Protein AF-A0A4Y2MUV9-F1 (afdb_monomer_lite)

Structure (mmCIF, N/CA/C/O backbone):
data_AF-A0A4Y2MUV9-F1
#
_entry.id   AF-A0A4Y2MUV9-F1
#
loop_
_atom_site.group_PDB
_atom_site.id
_atom_site.type_symbol
_atom_site.label_atom_id
_atom_site.label_alt_id
_atom_site.label_comp_id
_atom_site.label_asym_id
_atom_site.label_entity_id
_atom_site.label_seq_id
_atom_site.pdbx_PDB_ins_code
_atom_site.Cartn_x
_atom_site.Cartn_y
_atom_site.Cartn_z
_atom_site.occupancy
_atom_site.B_iso_or_equiv
_atom_site.auth_seq_id
_atom_site.auth_comp_id
_atom_site.auth_asym_id
_atom_site.auth_atom_id
_atom_site.pdbx_PDB_model_num
ATOM 1 N N . MET A 1 1 ? -42.953 12.046 35.260 1.00 61.56 1 MET A N 1
ATOM 2 C CA . MET A 1 1 ? -42.070 10.891 34.977 1.00 61.56 1 MET A CA 1
ATOM 3 C C . MET A 1 1 ? -41.661 10.953 33.513 1.00 61.56 1 MET A C 1
ATOM 5 O O . MET A 1 1 ? -42.540 10.982 32.658 1.00 61.56 1 MET A O 1
ATOM 9 N N . THR A 1 2 ? -40.369 11.089 33.200 1.00 80.38 2 THR A N 1
ATOM 10 C CA . THR A 1 2 ? -39.938 11.288 31.806 1.00 80.38 2 THR A CA 1
ATOM 11 C C . THR A 1 2 ? -39.925 9.960 31.039 1.00 80.38 2 THR A C 1
ATOM 13 O O . THR A 1 2 ? -39.810 8.882 31.626 1.00 80.38 2 THR A O 1
ATOM 16 N N . ARG A 1 3 ? -40.020 9.999 29.701 1.00 79.00 3 ARG A N 1
ATOM 17 C CA . ARG A 1 3 ? -39.997 8.795 28.838 1.00 79.00 3 ARG A CA 1
ATOM 18 C C . ARG A 1 3 ? -38.753 7.917 29.067 1.00 79.00 3 ARG A C 1
ATOM 20 O O . ARG A 1 3 ? -38.816 6.702 28.888 1.00 79.00 3 ARG A O 1
ATOM 27 N N . ARG A 1 4 ? -37.634 8.530 29.475 1.00 76.69 4 ARG A N 1
ATOM 28 C CA . ARG A 1 4 ? -36.377 7.847 29.816 1.00 76.69 4 ARG A CA 1
ATOM 29 C C . ARG A 1 4 ? -36.496 7.047 31.116 1.00 76.69 4 ARG A C 1
ATOM 31 O O . ARG A 1 4 ? -36.065 5.897 31.146 1.00 76.69 4 ARG A O 1
ATOM 38 N N . ASP A 1 5 ? -37.150 7.607 32.132 1.00 81.00 5 ASP A N 1
ATOM 39 C CA . ASP A 1 5 ? -37.355 6.945 33.428 1.00 81.00 5 ASP A CA 1
ATOM 40 C C . ASP A 1 5 ? -38.237 5.701 33.287 1.00 81.00 5 ASP A C 1
ATOM 42 O O . ASP A 1 5 ? -37.923 4.647 33.840 1.00 81.00 5 ASP A O 1
ATOM 46 N N . ARG A 1 6 ? -39.291 5.786 32.462 1.00 85.25 6 ARG A N 1
ATOM 47 C CA . ARG A 1 6 ? -40.173 4.645 32.172 1.00 85.25 6 ARG A CA 1
ATOM 48 C C . ARG A 1 6 ? -39.424 3.491 31.500 1.00 85.25 6 ARG A C 1
ATOM 50 O O . ARG A 1 6 ? -39.496 2.366 31.983 1.00 85.25 6 ARG A O 1
ATOM 57 N N . LYS A 1 7 ? -38.628 3.778 30.461 1.00 81.81 7 LYS A N 1
ATOM 58 C CA . LYS A 1 7 ? -37.789 2.761 29.798 1.00 81.81 7 LYS A CA 1
ATOM 59 C C . LYS A 1 7 ? -36.780 2.117 30.750 1.00 81.81 7 LYS A C 1
ATOM 61 O O . LYS A 1 7 ? -36.493 0.930 30.627 1.00 81.81 7 LYS A O 1
ATOM 66 N N . ARG A 1 8 ? -36.217 2.886 31.688 1.00 82.31 8 ARG A N 1
ATOM 67 C CA . ARG A 1 8 ? -35.266 2.362 32.680 1.00 82.31 8 ARG A CA 1
ATOM 68 C C . ARG A 1 8 ? -35.952 1.405 33.658 1.00 82.31 8 ARG A C 1
ATOM 70 O O . ARG A 1 8 ? -35.392 0.353 33.949 1.00 82.31 8 ARG A O 1
ATOM 77 N N . ALA A 1 9 ? -37.164 1.739 34.105 1.00 85.38 9 ALA A N 1
ATOM 78 C CA . ALA A 1 9 ? -37.975 0.878 34.964 1.00 85.38 9 ALA A CA 1
ATOM 79 C C . ALA A 1 9 ? -38.405 -0.419 34.254 1.00 85.38 9 ALA A C 1
ATOM 81 O O . ALA A 1 9 ? -38.287 -1.497 34.830 1.00 85.38 9 ALA A O 1
ATOM 82 N N . GLU A 1 10 ? -38.831 -0.336 32.989 1.00 83.62 10 GLU A N 1
ATOM 83 C CA . GLU A 1 10 ? -39.168 -1.505 32.158 1.00 83.62 10 GLU A CA 1
ATOM 84 C C . GLU A 1 10 ? -37.965 -2.438 31.975 1.00 83.62 10 GLU A C 1
ATOM 86 O O . GLU A 1 10 ? -38.085 -3.647 32.151 1.00 83.62 10 GLU A O 1
ATOM 91 N N . LYS A 1 11 ? -36.779 -1.880 31.695 1.00 81.94 11 LYS A N 1
ATOM 92 C CA . LYS A 1 11 ? -35.549 -2.667 31.534 1.00 81.94 11 LYS A CA 1
ATOM 93 C C . LYS A 1 11 ? -35.144 -3.383 32.827 1.00 81.94 11 LYS A C 1
ATOM 95 O O . LYS A 1 11 ? -34.630 -4.494 32.766 1.00 81.94 11 LYS A O 1
ATOM 100 N N . LYS A 1 12 ? -35.391 -2.759 33.985 1.00 83.88 12 LYS A N 1
ATOM 101 C CA . LYS A 1 12 ? -35.111 -3.345 35.302 1.00 83.88 12 LYS A CA 1
ATOM 102 C C . LYS A 1 12 ? -36.054 -4.515 35.610 1.00 83.88 12 LYS A C 1
ATOM 104 O O . LYS A 1 12 ? -35.577 -5.592 35.937 1.00 83.88 12 LYS A O 1
ATOM 109 N N . LYS A 1 13 ? -37.359 -4.339 35.372 1.00 86.19 13 LYS A N 1
ATOM 110 C CA . LYS A 1 13 ? -38.357 -5.418 35.490 1.00 86.19 13 LYS A CA 1
ATOM 111 C C . LYS A 1 13 ? -38.067 -6.587 34.549 1.00 86.19 13 LYS A C 1
ATOM 113 O O . LYS A 1 13 ? -38.216 -7.739 34.934 1.00 86.19 13 LYS A O 1
ATOM 118 N N . LEU A 1 14 ? -37.635 -6.300 33.319 1.00 82.75 14 LEU A N 1
ATOM 119 C CA . LEU A 1 14 ? -37.259 -7.338 32.359 1.00 82.75 14 LEU A CA 1
ATOM 120 C C . LEU A 1 14 ? -36.047 -8.145 32.848 1.00 82.75 14 LEU A C 1
ATOM 122 O O . LEU A 1 14 ? -36.042 -9.362 32.707 1.00 82.75 14 LEU A O 1
ATOM 126 N N . ALA A 1 15 ? -35.047 -7.484 33.440 1.00 81.62 15 ALA A N 1
ATOM 127 C CA . ALA A 1 15 ? -33.898 -8.165 34.031 1.00 81.62 15 ALA A CA 1
ATOM 128 C C . ALA A 1 15 ? -34.320 -9.069 35.202 1.00 81.62 15 ALA A C 1
ATOM 130 O 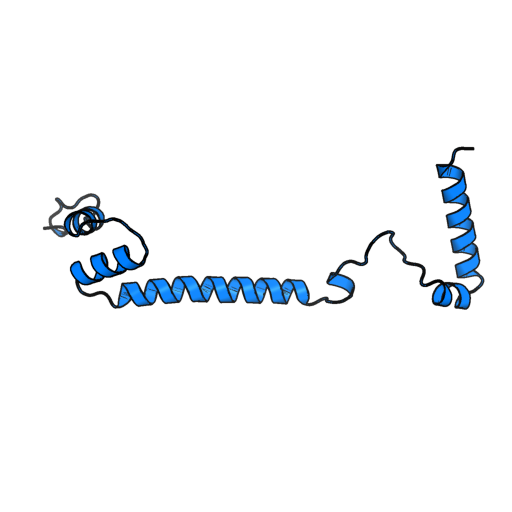O . ALA A 1 15 ? -33.953 -10.236 35.219 1.00 81.62 15 ALA A O 1
ATOM 131 N N . GLU A 1 16 ? -35.162 -8.570 36.112 1.00 85.00 16 GLU A N 1
ATOM 132 C CA . GLU A 1 16 ? -35.707 -9.348 37.239 1.00 85.00 16 GLU A CA 1
ATOM 133 C C . GLU A 1 16 ? -36.477 -10.598 36.764 1.00 85.00 16 GLU A C 1
ATOM 135 O O . GLU A 1 16 ? -36.303 -11.682 37.317 1.00 85.00 16 GLU A O 1
ATOM 140 N N . LEU A 1 17 ? -37.264 -10.485 35.688 1.00 83.00 17 LEU A N 1
ATOM 141 C CA . LEU A 1 17 ? -37.981 -11.618 35.087 1.00 83.00 17 LEU A CA 1
ATOM 142 C C . LEU A 1 17 ? -37.050 -12.644 34.425 1.00 83.00 17 LEU A C 1
ATOM 144 O O . LEU A 1 17 ? -37.340 -13.838 34.452 1.00 83.00 17 LEU A O 1
ATOM 148 N N . CYS A 1 18 ? -35.939 -12.197 33.837 1.00 78.56 18 CYS A N 1
ATOM 149 C CA . CYS A 1 18 ? -34.958 -13.094 33.221 1.00 78.56 18 CYS A CA 1
ATOM 150 C C . CYS A 1 18 ? -34.133 -13.865 34.258 1.00 78.56 18 CYS A C 1
ATOM 152 O O . CYS A 1 18 ? -33.743 -14.996 33.982 1.00 78.56 18 CYS A O 1
ATOM 154 N N . GLU A 1 19 ? -33.887 -13.275 35.431 1.00 81.12 19 GLU A N 1
ATOM 155 C CA . GLU A 1 19 ? -33.245 -13.953 36.566 1.00 81.12 19 GLU A CA 1
ATOM 156 C C . GLU A 1 19 ? -34.191 -14.975 37.217 1.00 81.12 19 GLU A C 1
ATOM 158 O O . GLU A 1 19 ? -33.787 -16.094 37.519 1.00 81.12 19 GLU A O 1
ATOM 163 N N . ALA A 1 20 ? -35.476 -14.630 37.378 1.00 85.25 20 ALA A N 1
ATOM 164 C CA . ALA A 1 20 ? -36.478 -15.536 37.947 1.00 85.25 20 ALA A CA 1
ATOM 165 C C . ALA A 1 20 ? -36.791 -16.743 37.040 1.00 85.25 20 ALA A C 1
ATOM 167 O O . ALA A 1 20 ? -37.157 -17.817 37.523 1.00 85.25 20 ALA A O 1
ATOM 168 N N . HIS A 1 21 ? -36.659 -16.574 35.721 1.00 82.94 21 HIS A N 1
ATOM 169 C CA . HIS A 1 21 ? -37.031 -17.578 34.730 1.00 82.94 21 HIS A CA 1
ATOM 170 C C . HIS A 1 21 ? -35.976 -17.693 33.613 1.00 82.94 21 HIS A C 1
ATOM 172 O O . HIS A 1 21 ? -36.118 -17.071 32.556 1.00 82.94 21 HIS A O 1
ATOM 178 N N . PRO A 1 22 ? -34.949 -18.549 33.787 1.00 76.69 22 PRO A N 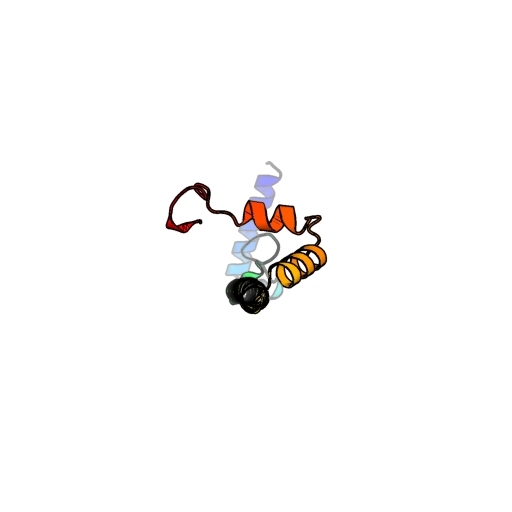1
ATOM 179 C CA . PRO A 1 22 ? -33.842 -18.680 32.832 1.00 76.69 22 PRO A CA 1
ATOM 180 C C . PRO A 1 22 ? -34.287 -19.067 31.412 1.00 76.69 22 PRO A C 1
ATOM 182 O O . PRO A 1 22 ? -33.756 -18.562 30.426 1.00 76.69 22 PRO A O 1
ATOM 185 N N . HIS A 1 23 ? -35.336 -19.887 31.300 1.00 78.12 23 HIS A N 1
ATOM 186 C CA . HIS A 1 23 ? -35.918 -20.321 30.024 1.00 78.12 23 HIS A CA 1
ATOM 187 C C . HIS A 1 23 ? -36.467 -19.157 29.176 1.00 78.12 23 HIS A C 1
ATOM 189 O O . HIS A 1 23 ? -36.448 -19.202 27.946 1.00 78.12 23 HIS A O 1
ATOM 195 N N . VAL A 1 24 ? -36.925 -18.078 29.819 1.00 77.12 24 VAL A N 1
ATOM 196 C CA . VAL A 1 24 ? -37.445 -16.882 29.140 1.00 77.12 24 VAL A CA 1
ATOM 197 C C . VAL A 1 24 ? -36.308 -16.093 28.486 1.00 77.12 24 VAL A C 1
ATOM 199 O O . VAL A 1 24 ? -36.479 -15.528 27.405 1.00 77.12 24 VAL A O 1
ATOM 202 N N . ARG A 1 25 ? -35.119 -16.092 29.100 1.00 73.94 25 ARG A N 1
ATOM 203 C CA . ARG A 1 25 ? -33.930 -15.398 28.586 1.00 73.94 25 ARG A CA 1
ATOM 204 C C . ARG A 1 25 ? -33.433 -16.008 27.275 1.00 73.94 25 ARG A C 1
ATOM 206 O O . ARG A 1 25 ? -33.090 -15.267 26.351 1.00 73.94 25 ARG A O 1
ATOM 213 N N . GLU A 1 26 ? -33.426 -17.335 27.190 1.00 72.69 26 GLU A N 1
ATOM 214 C CA . GLU A 1 26 ? -33.030 -18.077 25.988 1.00 72.69 26 GLU A CA 1
ATOM 215 C C . GLU A 1 26 ? -34.039 -17.880 24.849 1.00 72.69 26 GLU A C 1
ATOM 217 O O . GLU A 1 26 ? -33.646 -17.575 23.720 1.00 72.69 26 GLU A O 1
ATOM 222 N N . ALA A 1 27 ? -35.341 -17.939 25.155 1.00 78.06 27 ALA A N 1
ATOM 223 C CA . ALA A 1 27 ? -36.408 -17.709 24.180 1.00 78.06 27 ALA A CA 1
ATOM 224 C C . ALA A 1 27 ? -36.392 -16.281 23.601 1.00 78.06 27 ALA A C 1
ATOM 226 O O . ALA A 1 27 ? -36.624 -16.084 22.407 1.00 78.06 27 ALA A O 1
ATOM 227 N N . LEU A 1 28 ? -36.083 -15.276 24.428 1.00 74.94 28 LEU A N 1
ATOM 228 C CA . LEU A 1 28 ? -36.087 -13.866 24.028 1.00 74.94 28 LEU A CA 1
ATOM 229 C C . LEU A 1 28 ? -34.785 -13.394 23.352 1.00 74.94 28 LEU A C 1
ATOM 231 O O . LEU A 1 28 ? -34.722 -12.235 22.935 1.00 74.94 28 LEU A O 1
ATOM 235 N N . LYS A 1 29 ? -33.751 -14.248 23.233 1.00 72.44 29 LYS A N 1
ATOM 236 C CA . LYS A 1 29 ? -32.427 -13.916 22.650 1.00 72.44 29 LYS A CA 1
ATOM 237 C C . LYS A 1 29 ? -31.906 -12.546 23.108 1.00 72.44 29 LYS A C 1
ATOM 239 O O . LYS A 1 29 ? -31.422 -11.739 22.305 1.00 72.44 29 LYS A O 1
ATOM 244 N N . ILE A 1 30 ? -32.065 -12.249 24.399 1.00 72.94 30 ILE A N 1
ATOM 245 C CA . ILE A 1 30 ? -31.784 -10.917 24.939 1.00 72.94 30 ILE A CA 1
ATOM 246 C C . ILE A 1 30 ? -30.286 -10.655 24.844 1.00 72.94 30 ILE A C 1
ATOM 248 O O . ILE A 1 30 ? -29.473 -11.354 25.444 1.00 72.94 30 ILE A O 1
ATOM 252 N N . ARG A 1 31 ? -29.925 -9.618 24.085 1.00 68.38 31 ARG A N 1
ATOM 253 C CA . ARG A 1 31 ? -28.538 -9.178 23.935 1.00 68.38 31 ARG A CA 1
ATOM 254 C C . ARG A 1 31 ? -28.132 -8.283 25.096 1.00 68.38 31 ARG A C 1
ATOM 256 O O . ARG A 1 31 ? -28.863 -7.373 25.482 1.00 68.38 31 ARG A O 1
ATOM 263 N N . GLU A 1 32 ? -26.924 -8.514 25.592 1.00 71.31 32 GLU A N 1
ATOM 264 C CA . GLU A 1 32 ? -26.338 -7.774 26.711 1.00 71.31 32 GLU A CA 1
ATOM 265 C C . GLU A 1 32 ? -26.066 -6.302 26.350 1.00 71.31 32 GLU A C 1
ATOM 267 O O . GLU A 1 32 ? -26.346 -5.382 27.123 1.00 71.31 32 GLU A O 1
ATOM 272 N N . LYS A 1 33 ? -25.597 -6.064 25.117 1.00 70.38 33 LYS A N 1
ATOM 273 C CA . LYS A 1 33 ? -25.399 -4.729 24.541 1.00 70.38 33 LYS A CA 1
ATOM 274 C C . LYS A 1 33 ? -26.432 -4.444 23.457 1.00 70.38 33 LYS A C 1
ATOM 276 O O . LYS A 1 33 ? -26.790 -5.313 22.662 1.00 70.38 33 LYS A O 1
ATOM 281 N N . CYS A 1 34 ? -26.906 -3.201 23.420 1.00 69.12 34 CYS A N 1
ATOM 282 C CA . CYS A 1 34 ? -27.740 -2.726 22.324 1.00 69.12 34 CYS A CA 1
ATOM 283 C C . CYS A 1 34 ? -26.915 -2.602 21.034 1.00 69.12 34 CYS A C 1
ATOM 285 O O . CYS A 1 34 ? -25.740 -2.244 21.073 1.00 69.12 34 CYS A O 1
ATOM 287 N N . GLY A 1 35 ? -27.553 -2.867 19.893 1.00 76.56 35 GLY A N 1
ATOM 288 C CA . GLY A 1 35 ? -26.939 -2.737 18.570 1.00 76.56 35 GLY A CA 1
ATOM 289 C C . GLY A 1 35 ? -26.645 -4.068 17.877 1.00 76.56 35 GLY A C 1
ATOM 290 O O . GLY A 1 35 ? -27.095 -5.143 18.292 1.00 76.56 35 GLY A O 1
ATOM 291 N N . ARG A 1 36 ? -25.929 -3.968 16.753 1.00 75.12 36 ARG A N 1
ATOM 292 C CA . ARG A 1 36 ? -25.444 -5.121 15.989 1.00 75.12 36 ARG A CA 1
ATOM 293 C C . ARG A 1 36 ? -24.267 -5.757 16.748 1.00 75.12 36 ARG A C 1
ATOM 295 O O . ARG A 1 36 ? -23.461 -5.004 17.298 1.00 75.12 36 ARG A O 1
ATOM 302 N N . PRO A 1 37 ? -24.164 -7.098 16.811 1.00 75.25 37 PRO A N 1
ATOM 303 C CA . PRO A 1 37 ? -22.999 -7.755 17.390 1.00 75.25 37 PRO A CA 1
ATOM 304 C C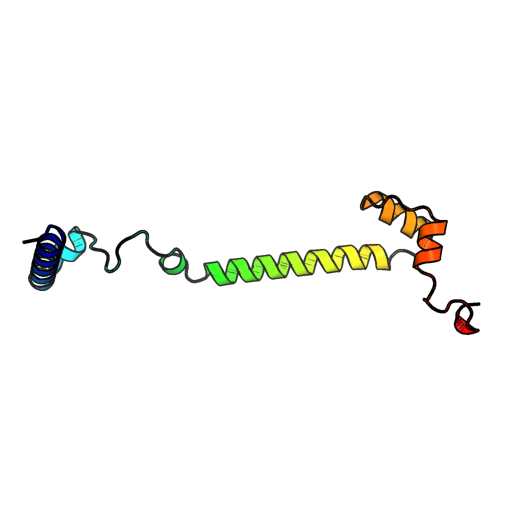 . PRO A 1 37 ? -21.741 -7.282 16.665 1.00 75.25 37 PRO A C 1
ATOM 306 O O . PRO A 1 37 ? -21.790 -6.961 15.473 1.00 75.25 37 PRO A O 1
ATOM 309 N N . ARG A 1 38 ? -20.625 -7.204 17.390 1.00 73.69 38 ARG A N 1
ATOM 310 C CA . ARG A 1 38 ? -19.337 -6.946 16.748 1.00 73.69 38 ARG A CA 1
ATOM 311 C C . ARG A 1 38 ? -18.985 -8.149 15.887 1.00 73.69 38 ARG A C 1
ATOM 313 O O . ARG A 1 38 ? -19.161 -9.276 16.330 1.00 73.69 38 ARG A O 1
ATOM 320 N N . LEU A 1 39 ? -18.452 -7.891 14.698 1.00 75.81 39 LEU A N 1
ATOM 321 C CA . LEU A 1 39 ? -18.019 -8.932 13.762 1.00 75.81 39 LEU A CA 1
ATOM 322 C C . LEU A 1 39 ? -16.949 -9.853 14.387 1.00 75.81 39 LEU A C 1
ATOM 324 O O . LEU A 1 39 ? -16.906 -11.041 14.099 1.00 75.81 39 LEU A O 1
ATOM 328 N N . GLU A 1 40 ? -16.155 -9.302 15.310 1.00 76.75 40 GLU A N 1
ATOM 329 C CA . GLU A 1 40 ? -15.161 -9.994 16.144 1.00 76.75 40 GLU A CA 1
ATOM 330 C C . GLU A 1 40 ? -15.757 -11.122 17.003 1.00 76.75 40 GLU A C 1
ATOM 332 O O . GLU A 1 40 ? -15.055 -12.073 17.326 1.00 76.75 40 GLU A O 1
ATOM 337 N N . ALA A 1 41 ? -17.035 -11.022 17.393 1.00 76.31 41 ALA A N 1
ATOM 338 C CA . ALA A 1 41 ? -17.692 -12.041 18.214 1.00 76.31 41 ALA A CA 1
ATOM 339 C C . ALA A 1 41 ? -17.998 -13.313 17.412 1.00 76.31 41 ALA A C 1
ATOM 341 O O . ALA A 1 41 ? -17.948 -14.408 17.963 1.00 76.31 41 ALA A O 1
ATOM 342 N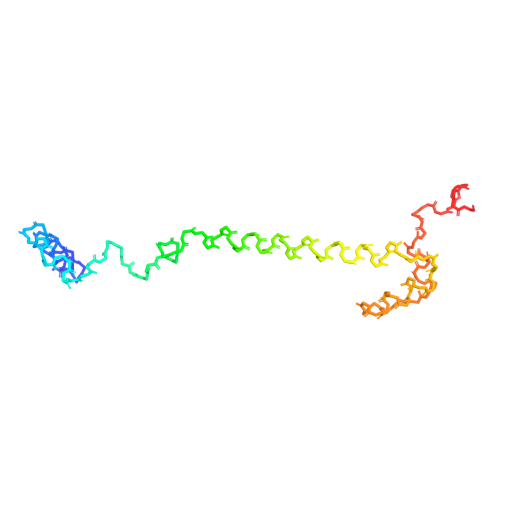 N . ASP A 1 42 ? -18.294 -13.154 16.121 1.00 79.62 42 ASP A N 1
ATOM 343 C CA . ASP A 1 42 ? -18.603 -14.261 15.214 1.00 79.62 42 ASP A CA 1
ATOM 344 C C . ASP A 1 42 ? -17.329 -14.784 14.522 1.00 79.62 42 ASP A C 1
ATOM 346 O O . ASP A 1 42 ? -17.240 -15.960 14.171 1.00 79.62 42 ASP A O 1
ATOM 350 N N . HIS A 1 43 ? -16.323 -13.918 14.351 1.00 79.50 43 HIS A N 1
ATOM 351 C CA . HIS A 1 43 ? -15.072 -14.221 13.662 1.00 79.50 43 HIS A CA 1
ATOM 352 C C . HIS A 1 43 ? -13.864 -13.647 14.422 1.00 79.50 43 HIS A C 1
ATOM 354 O O . HIS A 1 43 ? -13.407 -12.542 14.106 1.00 79.50 43 HIS A O 1
ATOM 360 N N . PRO A 1 44 ? -13.314 -14.386 15.403 1.00 81.06 44 PRO A N 1
ATOM 361 C CA . PRO A 1 44 ? -12.206 -13.899 16.228 1.00 81.06 44 PRO A CA 1
ATOM 362 C C . PRO A 1 44 ? -10.921 -13.670 15.418 1.00 81.06 44 PRO A C 1
ATOM 364 O O . PRO A 1 44 ? -10.176 -12.732 15.692 1.00 81.06 44 PRO A O 1
ATOM 367 N N . ASP A 1 45 ? -10.693 -14.468 14.373 1.00 86.94 45 ASP A N 1
ATOM 368 C CA . ASP A 1 45 ? -9.470 -14.404 13.564 1.00 86.94 45 ASP A CA 1
ATOM 369 C C . ASP A 1 45 ? -9.529 -13.390 12.419 1.00 86.94 45 ASP A C 1
ATOM 371 O O . ASP A 1 45 ? -8.526 -13.177 11.739 1.00 86.94 45 ASP A O 1
ATOM 375 N N . LEU A 1 46 ? -10.672 -12.731 12.205 1.00 85.81 46 LEU A N 1
ATOM 376 C CA . LEU A 1 46 ? -10.889 -11.862 11.048 1.00 85.81 46 LEU A CA 1
ATOM 377 C C . LEU A 1 46 ? -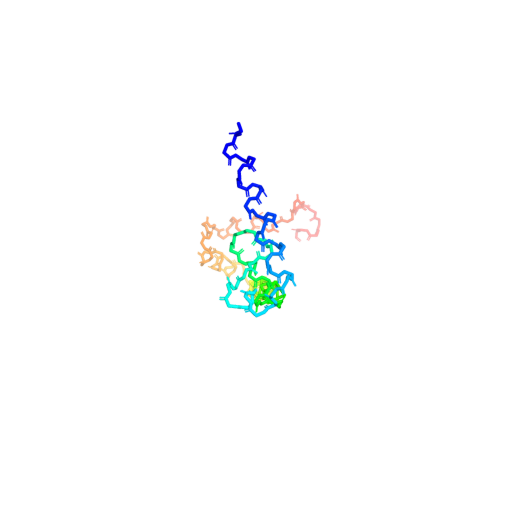9.839 -10.752 10.945 1.00 85.81 46 LEU A C 1
ATOM 379 O O . LEU A 1 46 ? -9.325 -10.470 9.864 1.00 85.81 46 LEU A O 1
ATOM 383 N N . PHE A 1 47 ? -9.499 -10.134 12.077 1.00 82.25 47 PHE A N 1
ATOM 384 C CA . PHE A 1 47 ? -8.491 -9.081 12.120 1.00 82.25 47 PHE A CA 1
ATOM 385 C C . PHE A 1 47 ? -7.114 -9.605 11.701 1.00 82.25 47 PHE A C 1
ATOM 387 O O . PHE A 1 47 ? -6.451 -8.997 10.863 1.00 82.25 47 PHE A O 1
ATOM 394 N N . LYS A 1 48 ? -6.725 -10.775 12.220 1.00 87.69 48 LYS A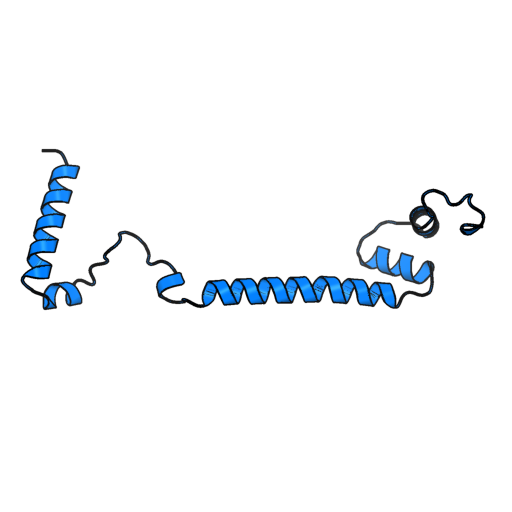 N 1
ATOM 395 C CA . LYS A 1 48 ? -5.478 -11.445 11.844 1.00 87.69 48 LYS A CA 1
ATOM 396 C C . LYS A 1 48 ? -5.457 -11.750 10.347 1.00 87.69 48 LYS A C 1
ATOM 398 O O . LYS A 1 48 ? -4.484 -11.434 9.678 1.00 87.69 48 LYS A O 1
ATOM 403 N N . THR A 1 49 ? -6.563 -12.255 9.799 1.00 87.25 49 THR A N 1
ATOM 404 C CA . THR A 1 49 ? -6.661 -12.568 8.366 1.00 87.25 49 THR A CA 1
ATOM 405 C C . THR A 1 49 ? -6.537 -11.318 7.490 1.00 87.25 49 THR A C 1
ATOM 407 O O . THR A 1 49 ? -5.918 -11.367 6.430 1.00 87.25 49 THR A O 1
ATOM 410 N N . ILE A 1 50 ? -7.115 -10.188 7.905 1.00 87.19 50 ILE A N 1
ATOM 411 C CA . ILE A 1 50 ? -7.001 -8.912 7.179 1.00 87.19 50 ILE A CA 1
ATOM 412 C C . ILE A 1 50 ? -5.551 -8.424 7.179 1.00 87.19 50 ILE A C 1
ATOM 414 O O . ILE A 1 50 ? -5.045 -8.024 6.132 1.00 87.19 50 ILE A O 1
ATOM 418 N N . VAL A 1 51 ? -4.888 -8.481 8.336 1.00 86.06 51 VAL A N 1
ATOM 419 C CA . VAL A 1 51 ? -3.488 -8.071 8.491 1.00 86.06 51 VAL A CA 1
ATOM 420 C C . VAL A 1 51 ? -2.565 -8.960 7.659 1.00 86.06 51 VAL A C 1
ATOM 422 O O . VAL A 1 51 ? -1.769 -8.437 6.885 1.00 86.06 51 VAL A O 1
ATOM 425 N N . ASP A 1 52 ? -2.720 -10.281 7.742 1.00 83.88 52 ASP A N 1
ATOM 426 C CA . ASP A 1 52 ? -1.900 -11.241 6.996 1.00 83.88 52 ASP A CA 1
ATOM 427 C C . ASP A 1 52 ? -2.045 -11.043 5.481 1.00 83.88 52 ASP A C 1
ATOM 429 O O . ASP A 1 52 ? -1.052 -11.025 4.753 1.00 83.88 52 ASP A O 1
ATOM 433 N N . ASN A 1 53 ? -3.273 -10.811 5.001 1.00 80.00 53 ASN A N 1
ATOM 434 C CA . ASN A 1 53 ? -3.503 -10.474 3.601 1.00 80.00 53 ASN A CA 1
ATOM 435 C C . ASN A 1 53 ? -2.831 -9.147 3.236 1.00 80.00 53 ASN A C 1
ATOM 437 O O . ASN A 1 53 ? -2.054 -9.105 2.287 1.00 80.00 53 ASN A O 1
ATOM 441 N N . ALA A 1 54 ? -3.091 -8.068 3.976 1.00 80.19 54 ALA A N 1
ATOM 442 C CA . ALA A 1 54 ? -2.526 -6.753 3.674 1.00 80.19 54 ALA A CA 1
ATOM 443 C C . ALA A 1 54 ? -0.987 -6.777 3.619 1.00 80.19 54 ALA A C 1
ATOM 445 O O . ALA A 1 54 ? -0.399 -6.214 2.697 1.00 80.19 54 ALA A O 1
ATOM 446 N N . ILE A 1 55 ? -0.341 -7.486 4.551 1.00 76.06 55 ILE A N 1
ATOM 447 C CA . ILE A 1 55 ? 1.116 -7.666 4.583 1.00 76.06 55 ILE A CA 1
ATOM 448 C C . ILE A 1 55 ? 1.595 -8.480 3.377 1.00 76.06 55 ILE A C 1
ATOM 450 O O . ILE A 1 55 ? 2.547 -8.077 2.712 1.00 76.06 55 ILE A O 1
ATOM 454 N N . HIS A 1 56 ? 0.934 -9.598 3.060 1.00 68.94 56 HIS A N 1
ATOM 455 C CA . HIS A 1 56 ? 1.302 -10.440 1.921 1.00 68.94 56 HIS A CA 1
ATOM 456 C C . HIS A 1 56 ? 1.200 -9.685 0.587 1.00 68.94 56 HIS A C 1
ATOM 458 O O . HIS A 1 56 ? 2.105 -9.765 -0.243 1.00 68.94 56 HIS A O 1
ATOM 464 N N . TRP A 1 57 ? 0.124 -8.921 0.380 1.00 62.84 57 TRP A N 1
ATOM 465 C CA . TRP A 1 57 ? -0.055 -8.116 -0.831 1.00 62.84 57 TRP A CA 1
ATOM 466 C C . TRP A 1 57 ? 0.952 -6.964 -0.909 1.00 62.84 57 TRP A C 1
ATOM 468 O O . TRP A 1 57 ? 1.524 -6.745 -1.972 1.00 62.84 57 TRP A O 1
ATOM 478 N N . SER A 1 58 ? 1.239 -6.292 0.210 1.00 62.03 58 SER A N 1
ATOM 479 C CA . SER A 1 58 ? 2.248 -5.226 0.262 1.00 62.03 58 SER A CA 1
ATOM 480 C C . SER A 1 58 ? 3.658 -5.742 -0.047 1.00 62.03 58 SER A C 1
ATOM 482 O O . SER A 1 58 ? 4.404 -5.098 -0.778 1.00 62.03 58 SER A O 1
ATOM 484 N N . ALA A 1 59 ? 4.027 -6.914 0.474 1.00 59.28 59 ALA A N 1
ATOM 485 C CA . ALA A 1 59 ? 5.348 -7.502 0.256 1.00 59.28 59 ALA A CA 1
ATOM 486 C C . ALA A 1 59 ? 5.515 -8.097 -1.155 1.00 59.28 59 ALA A C 1
ATOM 488 O O . ALA A 1 59 ? 6.626 -8.139 -1.687 1.00 59.28 59 ALA A O 1
ATOM 489 N N . ALA A 1 60 ? 4.432 -8.574 -1.776 1.00 56.94 60 ALA A N 1
ATOM 490 C CA . ALA A 1 60 ? 4.467 -9.083 -3.146 1.00 56.94 60 ALA A CA 1
ATOM 491 C C . ALA A 1 60 ? 4.643 -7.964 -4.188 1.00 56.94 60 ALA A C 1
ATOM 493 O O . ALA A 1 60 ? 5.237 -8.204 -5.241 1.00 56.94 60 ALA A O 1
ATOM 494 N N . ASP A 1 61 ? 4.147 -6.760 -3.899 1.00 57.47 61 ASP A N 1
ATOM 495 C CA . ASP A 1 61 ? 4.197 -5.617 -4.813 1.00 57.47 61 ASP A CA 1
ATOM 496 C C . ASP A 1 61 ? 5.608 -5.003 -4.892 1.00 57.47 61 ASP A C 1
ATOM 498 O O . ASP A 1 61 ? 6.191 -4.896 -5.973 1.00 57.47 61 ASP A O 1
ATOM 502 N N . GLU A 1 62 ? 6.244 -4.735 -3.744 1.00 56.38 62 GLU A N 1
ATOM 503 C CA . GLU A 1 62 ? 7.615 -4.196 -3.701 1.00 56.38 62 GLU A CA 1
ATOM 504 C C . GLU A 1 62 ? 8.655 -5.149 -4.320 1.00 56.38 62 GLU A C 1
ATOM 506 O O . GLU A 1 62 ? 9.592 -4.708 -4.996 1.00 56.38 62 GLU A O 1
ATOM 511 N N . ASN A 1 63 ? 8.486 -6.465 -4.148 1.00 54.91 63 ASN A N 1
ATOM 512 C CA . ASN A 1 63 ? 9.405 -7.457 -4.714 1.00 54.91 63 ASN A CA 1
ATOM 513 C C . ASN A 1 63 ? 9.263 -7.590 -6.237 1.00 54.91 63 ASN A C 1
ATOM 515 O O . ASN A 1 63 ? 10.267 -7.691 -6.936 1.00 54.91 63 ASN A O 1
ATOM 519 N N . ARG A 1 64 ? 8.042 -7.520 -6.786 1.00 56.50 64 ARG A N 1
ATOM 520 C CA . ARG A 1 64 ? 7.841 -7.604 -8.244 1.00 56.50 64 ARG A CA 1
ATOM 521 C C . ARG A 1 64 ? 8.375 -6.381 -8.971 1.00 56.50 64 ARG A C 1
ATOM 523 O O . ARG A 1 64 ? 9.040 -6.532 -9.993 1.00 56.50 64 ARG A O 1
ATOM 530 N N . HIS A 1 65 ? 8.123 -5.188 -8.440 1.00 54.06 65 HIS A N 1
ATOM 531 C CA . HIS A 1 65 ? 8.661 -3.968 -9.030 1.00 54.06 65 HIS A CA 1
ATOM 532 C C . HIS A 1 65 ? 10.193 -3.946 -8.938 1.00 54.06 65 HIS A C 1
ATOM 534 O O . HIS A 1 65 ? 10.863 -3.705 -9.941 1.00 54.06 65 HIS A O 1
ATOM 540 N N . SER A 1 66 ? 10.774 -4.281 -7.782 1.00 60.62 66 SER A N 1
ATOM 541 C CA . SER A 1 66 ? 12.235 -4.297 -7.634 1.00 60.62 66 SER A CA 1
ATOM 542 C C . SER A 1 66 ? 12.932 -5.364 -8.487 1.00 60.62 66 SER A C 1
ATOM 544 O O . SER A 1 66 ? 14.001 -5.079 -9.025 1.00 60.62 66 SER A O 1
ATOM 546 N N . ASP A 1 67 ? 12.338 -6.542 -8.695 1.00 63.84 67 ASP A N 1
ATOM 547 C CA . ASP A 1 67 ? 12.918 -7.576 -9.561 1.00 63.84 67 ASP A CA 1
ATOM 548 C C . ASP A 1 67 ? 12.887 -7.200 -11.050 1.00 63.84 67 ASP A C 1
ATOM 550 O O . ASP A 1 67 ? 13.859 -7.456 -11.765 1.00 63.84 67 ASP A O 1
ATOM 554 N N . VAL A 1 68 ? 11.829 -6.522 -11.515 1.00 69.62 68 VAL A N 1
ATOM 555 C CA . VAL A 1 68 ? 11.764 -6.000 -12.891 1.00 69.62 68 VAL A CA 1
ATOM 556 C C . VAL A 1 68 ? 12.876 -4.979 -13.129 1.00 69.62 68 VAL A C 1
ATOM 558 O O . VAL A 1 68 ? 13.607 -5.093 -14.111 1.00 69.62 68 VAL A O 1
ATOM 561 N N . TYR A 1 69 ? 13.074 -4.031 -12.207 1.00 76.62 69 TYR A N 1
ATOM 562 C CA . TYR A 1 69 ? 14.140 -3.030 -12.325 1.00 76.62 69 TYR A CA 1
ATOM 563 C C . TYR A 1 69 ? 15.552 -3.617 -12.141 1.00 76.62 69 TYR A C 1
ATOM 565 O O . TYR A 1 69 ? 16.493 -3.131 -12.767 1.00 76.62 69 TYR A O 1
ATOM 573 N N . ARG A 1 70 ? 15.721 -4.691 -11.354 1.00 76.81 70 ARG A N 1
ATOM 574 C CA . ARG A 1 70 ? 17.008 -5.400 -11.180 1.00 76.81 70 ARG A CA 1
ATOM 575 C C . ARG A 1 70 ? 17.509 -6.090 -12.450 1.00 76.81 70 ARG A C 1
ATOM 577 O O . ARG A 1 70 ? 18.716 -6.268 -12.598 1.00 76.81 70 ARG A O 1
ATOM 584 N N . GLY A 1 71 ? 16.608 -6.495 -13.346 1.00 79.44 71 GLY A N 1
ATOM 585 C CA . GLY A 1 71 ? 16.960 -7.145 -14.613 1.00 79.44 71 GLY A CA 1
ATOM 586 C C . GLY A 1 71 ? 17.442 -6.186 -15.706 1.00 79.44 71 GLY A C 1
ATOM 587 O O . GLY A 1 71 ? 17.984 -6.640 -16.715 1.00 79.44 71 GLY A O 1
ATOM 588 N N . ILE A 1 72 ? 17.255 -4.880 -15.512 1.00 84.81 72 ILE A N 1
ATOM 589 C CA . ILE A 1 72 ? 17.525 -3.856 -16.518 1.00 84.81 72 ILE A CA 1
ATOM 590 C C . ILE A 1 72 ? 19.023 -3.587 -16.603 1.00 84.81 72 ILE A C 1
ATOM 592 O O . ILE A 1 72 ? 19.661 -3.210 -15.620 1.00 84.81 72 ILE A O 1
ATOM 596 N N . LYS A 1 73 ? 19.587 -3.752 -17.800 1.00 84.88 73 LYS A N 1
ATOM 597 C CA . LYS A 1 73 ? 21.029 -3.583 -18.032 1.00 84.88 73 LYS A CA 1
ATOM 598 C C . LYS A 1 73 ? 21.347 -2.315 -18.801 1.00 84.88 73 LYS A C 1
ATOM 600 O O . LYS A 1 73 ? 22.468 -1.817 -18.714 1.00 84.88 73 LYS A O 1
ATOM 605 N N . THR A 1 74 ? 20.384 -1.789 -19.555 1.00 89.25 74 THR A N 1
ATOM 606 C CA . THR A 1 74 ? 20.591 -0.606 -20.389 1.00 89.25 74 THR A CA 1
ATOM 607 C C . THR A 1 74 ? 19.647 0.536 -20.029 1.00 89.25 74 THR A C 1
ATOM 609 O O . THR A 1 74 ? 18.529 0.351 -19.550 1.00 89.25 74 THR A O 1
ATOM 612 N N . LEU A 1 75 ? 20.099 1.763 -20.294 1.00 88.00 75 LEU A N 1
ATOM 613 C CA . LEU A 1 75 ? 19.297 2.969 -20.083 1.00 88.00 75 LEU A CA 1
ATOM 614 C C . LEU A 1 75 ? 18.036 2.988 -20.970 1.00 88.00 75 LEU A C 1
ATOM 616 O O . LEU A 1 75 ? 17.020 3.582 -20.605 1.00 88.00 75 LEU A O 1
ATOM 620 N N . ASP A 1 76 ? 18.099 2.348 -22.138 1.00 89.62 76 ASP A N 1
ATOM 621 C CA . ASP A 1 76 ? 16.982 2.248 -23.077 1.00 89.62 76 ASP A CA 1
ATOM 622 C C . ASP A 1 76 ? 15.887 1.315 -22.562 1.00 89.62 76 ASP A C 1
ATOM 624 O O . ASP A 1 76 ? 14.716 1.697 -22.567 1.00 89.62 76 ASP A O 1
ATOM 628 N N . GLU A 1 77 ? 16.270 0.151 -22.032 1.00 90.12 77 GLU A N 1
ATOM 629 C CA . GLU A 1 77 ? 15.363 -0.767 -21.333 1.00 90.12 77 GLU A CA 1
ATOM 630 C C . GLU A 1 77 ? 14.693 -0.080 -20.137 1.00 90.12 77 GLU A C 1
ATOM 632 O O . GLU A 1 77 ? 13.471 -0.141 -19.999 1.00 90.12 77 GLU A O 1
ATOM 637 N N . LEU A 1 78 ? 15.465 0.666 -19.334 1.00 89.81 78 LEU A N 1
ATOM 638 C CA . LEU A 1 78 ? 14.925 1.438 -18.212 1.00 89.81 78 LEU A CA 1
ATOM 639 C C . LEU A 1 78 ? 13.890 2.464 -18.675 1.00 89.81 78 LEU A C 1
ATOM 641 O O . LEU A 1 78 ? 12.812 2.587 -18.099 1.00 89.81 78 LEU A O 1
ATOM 645 N N . THR A 1 79 ? 14.209 3.199 -19.738 1.00 89.88 79 THR A N 1
ATOM 646 C CA . THR A 1 79 ? 13.320 4.227 -20.283 1.00 89.88 79 THR A CA 1
ATOM 647 C C . THR A 1 79 ? 12.047 3.611 -20.872 1.00 89.88 79 THR A C 1
ATOM 649 O O . THR A 1 79 ? 10.975 4.205 -20.766 1.00 89.88 79 THR A O 1
ATOM 652 N N . ALA A 1 80 ? 12.139 2.428 -21.486 1.00 90.38 80 ALA A N 1
ATOM 653 C CA . ALA A 1 80 ? 10.987 1.695 -21.998 1.00 90.38 80 ALA A CA 1
ATOM 654 C C . ALA A 1 80 ? 10.072 1.203 -20.865 1.00 90.38 80 ALA A C 1
ATOM 656 O O . ALA A 1 80 ? 8.862 1.398 -20.952 1.00 90.38 80 ALA A O 1
ATOM 657 N N . HIS A 1 81 ? 10.628 0.639 -19.788 1.00 88.81 81 HIS A N 1
ATOM 658 C CA . HIS A 1 81 ? 9.844 0.225 -18.617 1.00 88.81 81 HIS A CA 1
ATOM 659 C C . HIS A 1 81 ? 9.188 1.402 -17.896 1.00 88.81 81 HIS A C 1
ATOM 661 O O . HIS A 1 81 ? 7.993 1.351 -17.629 1.00 88.81 81 HIS A O 1
ATOM 667 N N . LEU A 1 82 ? 9.895 2.519 -17.713 1.00 87.81 82 LEU A N 1
ATOM 668 C CA . LEU A 1 82 ? 9.297 3.727 -17.133 1.00 87.81 82 LEU A CA 1
ATOM 669 C C . LEU A 1 82 ? 8.113 4.251 -17.963 1.00 87.81 82 LEU A C 1
ATOM 671 O O . LEU A 1 82 ? 7.133 4.736 -17.407 1.00 87.81 82 LEU A O 1
ATOM 675 N N . LYS A 1 83 ? 8.159 4.126 -19.294 1.00 90.19 83 LYS A N 1
ATOM 676 C CA . LYS A 1 83 ? 7.017 4.480 -20.152 1.00 90.19 83 LYS A CA 1
ATOM 677 C C . LYS A 1 83 ? 5.839 3.518 -19.999 1.00 90.19 83 LYS A C 1
ATOM 679 O O . LYS A 1 83 ? 4.701 3.975 -20.064 1.00 90.19 83 LYS A O 1
ATOM 684 N N . LEU A 1 84 ? 6.095 2.221 -19.807 1.00 88.38 84 LEU A N 1
ATOM 685 C CA . LEU A 1 84 ? 5.050 1.222 -19.542 1.00 88.38 84 LEU A CA 1
ATOM 686 C C . LEU A 1 84 ? 4.355 1.478 -18.200 1.00 88.38 84 LEU A C 1
ATOM 688 O O . LEU A 1 84 ? 3.133 1.385 -18.129 1.00 88.38 84 LEU A O 1
ATOM 692 N N . ASP A 1 85 ? 5.113 1.908 -17.192 1.00 84.94 85 ASP A N 1
ATOM 693 C CA . ASP A 1 85 ? 4.598 2.309 -15.876 1.00 84.94 85 ASP A CA 1
ATOM 694 C C . ASP A 1 85 ? 3.865 3.672 -15.902 1.00 84.94 85 ASP A C 1
ATOM 696 O O . ASP A 1 85 ? 3.379 4.150 -14.878 1.00 84.94 85 ASP A O 1
ATOM 700 N N . GLY A 1 86 ? 3.760 4.314 -17.074 1.00 88.62 86 GLY A N 1
ATOM 701 C CA . GLY A 1 86 ? 3.002 5.552 -17.279 1.00 88.62 86 GLY A CA 1
ATOM 702 C C . GLY A 1 86 ? 3.808 6.845 -17.118 1.00 88.62 86 GLY A C 1
ATOM 703 O O . GLY A 1 86 ? 3.236 7.935 -17.192 1.00 88.62 86 GLY A O 1
ATOM 704 N N . PHE A 1 87 ? 5.130 6.773 -16.938 1.00 85.31 87 PHE A N 1
ATOM 705 C CA . PHE A 1 87 ? 5.977 7.962 -16.839 1.00 85.31 87 PHE A CA 1
ATOM 706 C C . PHE A 1 87 ? 6.326 8.537 -18.224 1.00 85.31 87 PHE A C 1
ATOM 708 O O . PHE A 1 87 ? 6.891 7.867 -19.090 1.00 85.31 87 PHE A O 1
ATOM 715 N N . SER A 1 88 ? 6.076 9.834 -18.429 1.00 87.38 88 SER A N 1
ATOM 716 C CA . SER A 1 88 ? 6.425 10.557 -19.662 1.00 87.38 88 SER A CA 1
ATOM 717 C C . SER A 1 88 ? 7.839 11.153 -19.601 1.00 87.38 88 SER A C 1
ATOM 719 O O . SER A 1 88 ? 8.040 12.363 -19.500 1.00 87.38 88 SER A O 1
ATOM 721 N N . VAL A 1 89 ? 8.863 10.293 -19.655 1.00 86.94 89 VAL A N 1
ATOM 722 C CA . VAL A 1 89 ? 10.273 10.713 -19.539 1.00 86.94 89 VAL A CA 1
ATOM 723 C C . VAL A 1 89 ? 11.076 10.366 -20.798 1.00 86.94 89 VAL A C 1
ATOM 725 O O . VAL A 1 89 ? 10.936 9.292 -21.386 1.00 86.94 89 VAL A O 1
ATOM 728 N N . SER A 1 90 ? 11.929 11.298 -21.237 1.00 89.69 90 SER A N 1
ATOM 729 C CA . SER A 1 90 ? 12.889 11.076 -22.324 1.00 89.69 90 SER A CA 1
ATOM 730 C C . SER A 1 90 ? 14.134 10.341 -21.821 1.00 89.69 90 SER A C 1
ATOM 732 O O . SER A 1 90 ? 14.521 10.488 -20.665 1.00 89.69 90 SER A O 1
ATOM 734 N N . ARG A 1 91 ? 14.829 9.613 -22.702 1.00 88.19 91 ARG A N 1
ATOM 735 C CA . ARG A 1 91 ? 16.067 8.884 -22.363 1.00 88.19 91 ARG A CA 1
ATOM 736 C C . ARG A 1 91 ? 17.123 9.780 -21.702 1.00 88.19 91 ARG A C 1
ATOM 738 O O . ARG A 1 91 ? 17.705 9.416 -20.685 1.00 88.19 91 ARG A O 1
ATOM 745 N N . SER A 1 92 ? 17.330 10.983 -22.242 1.00 87.19 92 SER A N 1
ATOM 746 C CA . SER A 1 92 ? 18.230 11.985 -21.657 1.00 87.19 92 SER A CA 1
ATOM 747 C C . SER A 1 92 ? 17.745 12.470 -20.290 1.00 87.19 92 SER A C 1
ATOM 749 O O . SER A 1 92 ? 18.546 12.661 -19.382 1.00 87.19 92 SER A O 1
ATOM 751 N N . GLY A 1 93 ? 16.432 12.614 -20.108 1.00 85.88 93 GLY A N 1
ATOM 752 C CA . GLY A 1 93 ? 15.832 12.956 -18.824 1.00 85.88 93 GLY A CA 1
ATOM 753 C C . GLY A 1 93 ? 15.964 11.854 -17.771 1.00 85.88 93 GLY A C 1
ATOM 754 O O . GLY A 1 93 ? 16.044 12.181 -16.589 1.00 85.88 93 GLY A O 1
ATOM 755 N N . VAL A 1 94 ? 15.989 10.576 -18.165 1.00 87.44 94 VAL A N 1
ATOM 756 C CA . VAL A 1 94 ? 16.303 9.456 -17.260 1.00 87.44 94 VAL A CA 1
ATOM 757 C C . VAL A 1 94 ? 17.778 9.520 -16.867 1.00 87.44 94 VAL A C 1
ATOM 759 O O . VAL A 1 94 ? 18.089 9.538 -15.680 1.00 87.44 94 VAL A O 1
ATOM 762 N N . TYR A 1 95 ? 18.675 9.668 -17.847 1.00 86.44 95 TYR A N 1
ATOM 763 C CA . TYR A 1 95 ? 20.116 9.796 -17.609 1.00 86.44 95 TYR A CA 1
ATOM 764 C C . TYR A 1 95 ? 20.449 10.920 -16.622 1.00 86.44 95 TYR A C 1
ATOM 766 O O . TYR A 1 95 ? 21.124 10.688 -15.626 1.00 86.44 95 TYR A O 1
ATOM 774 N N . LEU A 1 96 ? 19.909 12.122 -16.845 1.00 83.06 96 LEU A N 1
ATOM 775 C CA . LEU A 1 96 ? 20.172 13.282 -15.991 1.00 83.06 96 LEU A CA 1
ATOM 776 C C . LEU A 1 96 ? 19.677 13.104 -14.551 1.00 83.06 96 LEU A C 1
ATOM 778 O O . LEU A 1 96 ? 20.265 13.670 -13.636 1.00 83.06 96 LEU A O 1
ATOM 782 N N . ARG A 1 97 ? 18.603 12.336 -14.342 1.00 81.56 97 ARG A N 1
ATOM 783 C CA . ARG A 1 97 ? 18.053 12.063 -13.006 1.00 81.56 97 ARG A CA 1
ATOM 784 C C . ARG A 1 97 ? 18.814 10.970 -12.262 1.00 81.56 97 ARG A C 1
ATOM 786 O O . ARG A 1 97 ? 18.800 10.970 -11.037 1.00 81.56 97 ARG A O 1
ATOM 793 N N . LEU A 1 98 ? 19.462 10.064 -12.993 1.00 79.62 98 LEU A N 1
ATOM 794 C CA . LEU A 1 98 ? 20.349 9.048 -12.427 1.00 79.62 98 LEU A CA 1
ATOM 795 C C . LEU A 1 98 ? 21.730 9.601 -12.073 1.00 79.62 98 LEU A C 1
ATOM 797 O O . LEU A 1 98 ? 22.450 8.975 -11.298 1.00 79.62 98 LEU A O 1
ATOM 801 N N . LEU A 1 99 ? 22.112 10.757 -12.626 1.00 73.56 99 LEU A N 1
ATOM 802 C CA . LEU A 1 99 ? 23.383 11.379 -12.287 1.00 73.56 99 LEU A CA 1
ATOM 803 C C . LEU A 1 99 ? 23.433 11.683 -10.782 1.00 73.56 99 LEU A C 1
ATOM 805 O O . LEU A 1 99 ? 22.508 12.300 -10.240 1.00 73.56 99 LEU A O 1
ATOM 809 N N . PRO A 1 100 ? 24.525 11.309 -10.094 1.00 66.25 100 PRO A N 1
ATOM 810 C CA . PRO A 1 100 ? 24.730 11.702 -8.714 1.00 66.25 100 PRO A CA 1
ATOM 811 C C . PRO A 1 100 ? 24.642 13.223 -8.580 1.00 66.25 100 PRO A C 1
ATOM 813 O O . PRO A 1 100 ? 25.108 13.968 -9.443 1.00 66.25 100 PRO A O 1
ATOM 816 N N . LYS A 1 101 ? 24.128 13.701 -7.441 1.00 62.78 101 LYS A N 1
ATOM 817 C CA . LYS A 1 101 ? 23.989 15.138 -7.120 1.00 62.78 101 LYS A CA 1
ATOM 818 C C . LYS A 1 101 ? 25.316 15.926 -7.216 1.00 62.78 101 LYS A C 1
ATOM 820 O O . LYS A 1 101 ? 25.307 17.152 -7.173 1.00 62.78 101 LYS A O 1
ATOM 825 N N . ARG A 1 102 ? 26.451 15.225 -7.328 1.00 57.22 102 ARG A N 1
ATOM 826 C CA . ARG A 1 102 ? 27.806 15.739 -7.569 1.00 57.22 102 ARG A CA 1
ATOM 827 C C . ARG A 1 102 ? 28.508 14.928 -8.669 1.00 57.22 102 ARG A C 1
ATOM 829 O O . ARG A 1 102 ? 29.523 14.300 -8.415 1.00 57.22 102 ARG A O 1
ATOM 836 N N . ASN A 1 103 ? 27.968 14.920 -9.882 1.00 57.62 103 ASN A N 1
ATOM 837 C CA . ASN A 1 103 ? 28.545 14.196 -11.026 1.00 57.62 103 ASN A CA 1
ATOM 838 C C . ASN A 1 103 ? 29.904 14.739 -11.522 1.00 57.62 103 ASN A C 1
ATOM 840 O O . ASN A 1 103 ? 30.515 14.140 -12.397 1.00 57.62 103 ASN A O 1
ATOM 844 N N . SER A 1 104 ? 30.369 15.879 -11.003 1.00 58.69 104 SER A N 1
ATOM 845 C CA . SER A 1 104 ? 31.651 16.491 -11.367 1.00 58.69 104 SER A CA 1
ATOM 846 C C . SER A 1 104 ? 32.851 15.949 -10.580 1.00 58.69 104 SER A C 1
ATOM 848 O O . SER A 1 104 ? 33.975 16.400 -10.807 1.00 58.69 104 SER A O 1
ATOM 850 N N . THR A 1 105 ? 32.642 15.012 -9.650 1.00 55.72 105 THR A N 1
ATOM 851 C CA . THR A 1 105 ? 33.730 14.321 -8.945 1.00 55.72 105 THR A CA 1
ATOM 852 C C . THR A 1 105 ? 34.420 13.304 -9.857 1.00 55.72 105 THR A C 1
ATOM 854 O O . THR A 1 105 ? 33.836 12.820 -10.821 1.00 55.72 105 THR A O 1
ATOM 857 N N . LEU A 1 106 ? 35.677 12.967 -9.546 1.00 51.03 106 LEU A N 1
ATOM 858 C CA . LEU A 1 106 ? 36.485 11.982 -10.287 1.00 51.03 106 LEU A CA 1
ATOM 859 C C . LEU A 1 106 ? 35.808 10.608 -10.431 1.00 51.03 106 LEU A C 1
ATOM 861 O O . LEU A 1 106 ? 36.078 9.911 -11.395 1.00 51.03 106 LEU A O 1
ATOM 865 N N . GLU A 1 107 ? 34.923 10.243 -9.503 1.00 48.56 107 GLU A N 1
ATOM 866 C CA . GLU A 1 107 ? 34.149 8.992 -9.526 1.00 48.56 107 GLU A CA 1
ATOM 867 C C . GLU A 1 107 ? 32.926 9.041 -10.463 1.00 48.56 107 GLU A C 1
ATOM 869 O O . GLU A 1 107 ? 32.367 8.001 -10.793 1.00 48.56 107 GLU A O 1
ATOM 874 N N . GLY A 1 108 ? 32.482 10.240 -10.863 1.00 48.44 108 GLY A N 1
ATOM 875 C CA . GLY A 1 108 ? 31.355 10.456 -11.777 1.00 48.44 108 GLY A CA 1
ATOM 876 C C . GLY A 1 108 ? 31.759 10.768 -13.223 1.00 48.44 108 GLY A C 1
ATOM 877 O O . GLY A 1 108 ? 30.873 10.996 -14.049 1.00 48.44 108 GLY A O 1
ATOM 878 N N . LYS A 1 109 ? 33.067 10.810 -13.511 1.00 44.97 109 LYS A N 1
ATOM 879 C CA . LYS A 1 109 ? 33.646 10.980 -14.851 1.00 44.97 109 LYS A CA 1
ATOM 880 C C . LYS A 1 109 ? 33.999 9.647 -15.492 1.00 44.97 109 LYS A C 1
ATOM 882 O O . LYS A 1 109 ? 34.503 8.766 -14.768 1.00 44.97 109 LYS A O 1
#

Organism: Araneus ventricosus (NCBI:txid182803)

Sequence (109 aa):
MTRRDRKRAEKKKLAELCEAHPHVREALKIREKCGRPRLEADHPDLFKTIVDNAIHWSAADENRHSDVYRGIKTLDELTAHLKLDGFSVSRSGVYLRLLPKRNSTLEGK

Radius of gyration: 32.71 Å; chains: 1; bounding box: 79×37×61 Å

Secondary structure (DSSP, 8-state):
--HHHHHHHHHHHHHHHHHH-HHHHHHTT--SSSSSPPHHHH-TTHHHHHHHHHHHHHHHHHHHHHHHHHT--SHHHHHHHHHHTT----HHHHHHHHS-TTTTSTT--

Foldseek 3Di:
DDPVVVVVVVVVVVVVVCVVPVPVCVVVVDDPDPDDDDPCVVPVCVVVVVVVVVVVVVVVVVVVVVVCVVPDDDLVSVVVVCVVVPDPADSVRSVVVPQPPCLVDPVND

pLDDT: mean 76.64, std 11.37, range [44.97, 90.38]